Protein AF-A0A358ATM4-F1 (afdb_monomer_lite)

Sequence (76 aa):
MNQKEITEALQQIANRKSCTPEEARRGIQLAIDEARENPDPNVWAVWESFPHEGDQLTPEDIIAFFYDRLMQTDFH

Secondary structure (DSSP, 8-state):
--HHHHHHHHHHHHHHHT--HHHHHHHHHHHHHHHHH---HHHHHHHTTS--SSS---HHHHHHHHHHHHHTT---

Foldseek 3Di:
DDPVVLQVLLVVVCVVVVHHSVVLQVVLVVVQVVLVVDPDVVSVVVVVPQPDPDDDDHSSSVSVVVSVVVVVVVPD

Structure (mmCIF, N/CA/C/O backbone):
data_AF-A0A358ATM4-F1
#
_entry.id   AF-A0A358ATM4-F1
#
loop_
_atom_site.group_PDB
_atom_site.id
_atom_site.type_symbol
_atom_site.label_atom_id
_atom_site.label_alt_id
_atom_site.label_comp_id
_atom_site.label_asym_id
_atom_site.label_entity_id
_atom_site.label_seq_id
_atom_site.pdbx_PDB_ins_code
_atom_site.Cartn_x
_atom_site.Cartn_y
_atom_site.Cartn_z
_atom_site.occupancy
_atom_site.B_iso_or_equiv
_atom_site.auth_seq_id
_atom_site.auth_comp_id
_atom_site.auth_asym_id
_atom_site.auth_atom_id
_atom_site.pdbx_PDB_model_num
ATOM 1 N N . MET A 1 1 ? -6.373 11.650 -2.904 1.00 59.59 1 MET A N 1
ATOM 2 C CA . MET A 1 1 ? -6.887 10.988 -1.689 1.00 59.59 1 MET A CA 1
ATOM 3 C C . MET A 1 1 ? -6.465 11.793 -0.477 1.00 59.59 1 MET A C 1
ATOM 5 O O . MET A 1 1 ? -5.304 12.170 -0.381 1.00 59.59 1 MET A O 1
ATOM 9 N N . ASN A 1 2 ? -7.394 12.072 0.427 1.00 71.88 2 ASN A N 1
ATOM 10 C CA . ASN A 1 2 ? -7.133 12.702 1.717 1.00 71.88 2 ASN A CA 1
ATOM 11 C C . ASN A 1 2 ? -6.822 11.621 2.763 1.00 71.88 2 ASN A C 1
ATOM 13 O O . ASN A 1 2 ? -7.321 10.505 2.649 1.00 71.88 2 ASN A O 1
ATOM 17 N N . GLN A 1 3 ? -6.076 11.951 3.827 1.00 67.81 3 GLN A N 1
ATOM 18 C CA . GLN A 1 3 ? -5.650 10.995 4.872 1.00 67.81 3 GLN A CA 1
ATOM 19 C C . GLN A 1 3 ? -6.791 10.099 5.395 1.00 67.81 3 GLN A C 1
ATOM 21 O O . GLN A 1 3 ? -6.594 8.916 5.658 1.00 67.81 3 GLN A O 1
ATOM 26 N N . LYS A 1 4 ? -7.999 10.663 5.507 1.00 74.50 4 LYS A N 1
ATOM 27 C CA . LYS A 1 4 ? -9.203 9.971 5.978 1.00 74.50 4 LYS A CA 1
ATOM 28 C C . LYS A 1 4 ? -9.671 8.870 5.017 1.00 74.50 4 LYS A C 1
ATOM 30 O O . LYS A 1 4 ? -10.005 7.781 5.468 1.00 74.50 4 LYS A O 1
ATOM 35 N N . GLU A 1 5 ? -9.607 9.128 3.712 1.00 73.38 5 GLU A N 1
ATOM 36 C CA . GLU A 1 5 ? -9.960 8.160 2.666 1.00 73.38 5 GLU A CA 1
ATOM 37 C C . GLU A 1 5 ? -8.949 7.005 2.628 1.00 73.38 5 GLU A C 1
ATOM 39 O O . GLU A 1 5 ? -9.333 5.856 2.438 1.00 73.38 5 GLU A O 1
ATOM 44 N N . ILE A 1 6 ? -7.663 7.283 2.893 1.00 72.56 6 ILE A N 1
ATOM 45 C CA . ILE A 1 6 ? -6.623 6.243 3.021 1.00 72.56 6 ILE A CA 1
ATOM 46 C C . ILE A 1 6 ? -6.916 5.326 4.214 1.00 72.56 6 ILE A C 1
ATOM 48 O O . ILE A 1 6 ? -6.779 4.107 4.121 1.00 72.56 6 ILE A O 1
ATOM 52 N N . THR A 1 7 ? -7.344 5.897 5.344 1.00 76.56 7 THR A N 1
ATOM 53 C CA . THR A 1 7 ? -7.715 5.111 6.526 1.00 76.56 7 THR A CA 1
ATOM 54 C C . THR A 1 7 ? -8.943 4.237 6.265 1.00 76.56 7 THR A C 1
ATOM 56 O O . THR A 1 7 ? -8.923 3.057 6.608 1.00 76.56 7 THR A O 1
ATOM 59 N N . GLU A 1 8 ? -9.983 4.770 5.620 1.00 80.12 8 GLU A N 1
ATOM 60 C CA . GLU A 1 8 ? -11.186 4.001 5.268 1.00 80.12 8 GLU A CA 1
ATOM 61 C C . GLU A 1 8 ? -10.877 2.884 4.261 1.00 80.12 8 GLU A C 1
ATOM 63 O O . GLU A 1 8 ? -11.335 1.752 4.431 1.00 80.12 8 GLU A O 1
ATOM 68 N N . ALA A 1 9 ? -10.036 3.166 3.263 1.00 73.81 9 ALA A N 1
ATOM 69 C CA . ALA A 1 9 ? -9.523 2.188 2.308 1.00 73.81 9 ALA A CA 1
ATOM 70 C C . ALA A 1 9 ? -8.814 1.020 2.997 1.00 73.81 9 ALA A C 1
ATOM 72 O O . ALA A 1 9 ? -9.152 -0.150 2.790 1.00 73.81 9 ALA A O 1
ATOM 73 N N . LEU A 1 10 ? -7.856 1.346 3.865 1.00 72.19 10 LEU A N 1
ATOM 74 C CA . LEU A 1 10 ? -7.128 0.366 4.658 1.00 72.19 10 LEU A CA 1
ATOM 75 C C . LEU A 1 10 ? -8.067 -0.464 5.524 1.00 72.19 10 LEU A C 1
ATOM 77 O O . LEU A 1 10 ? -7.899 -1.676 5.606 1.00 72.19 10 LEU A O 1
ATOM 81 N N . GLN A 1 11 ? -9.071 0.163 6.134 1.00 78.69 11 GLN A N 1
ATOM 82 C CA . GLN A 1 11 ? -10.041 -0.520 6.980 1.00 78.69 11 GLN A CA 1
ATOM 83 C C . GLN A 1 11 ? -10.923 -1.498 6.190 1.00 78.69 11 GLN A C 1
ATOM 85 O O . GLN A 1 11 ? -11.246 -2.575 6.689 1.00 78.69 11 GLN A O 1
ATOM 90 N N . GLN A 1 12 ? -11.267 -1.185 4.940 1.00 76.38 12 GLN A N 1
ATOM 91 C CA . GLN A 1 12 ? -11.990 -2.116 4.070 1.00 76.38 12 GLN A CA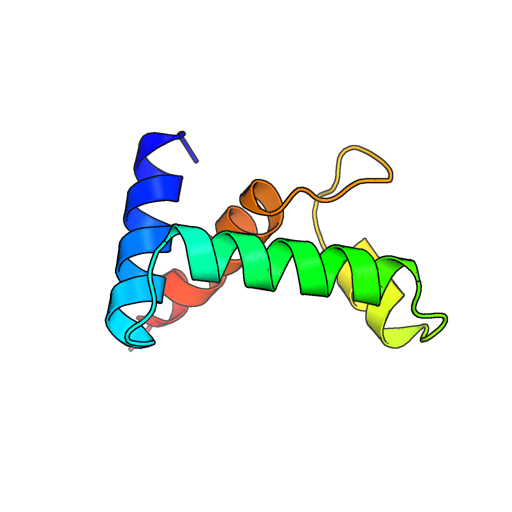 1
ATOM 92 C C . GLN A 1 12 ? -11.127 -3.298 3.617 1.00 76.38 12 GLN A C 1
ATOM 94 O O . GLN A 1 12 ? -11.593 -4.439 3.643 1.00 76.38 12 GLN A O 1
ATOM 99 N N . ILE A 1 13 ? -9.867 -3.053 3.246 1.00 72.12 13 ILE A N 1
ATOM 100 C CA . ILE A 1 13 ? -8.912 -4.113 2.881 1.00 72.12 13 ILE A CA 1
ATOM 101 C C . ILE A 1 13 ? -8.665 -5.035 4.083 1.00 72.12 13 ILE A C 1
ATOM 103 O O . ILE A 1 13 ? -8.731 -6.258 3.950 1.00 72.12 13 ILE A O 1
ATOM 107 N N . ALA A 1 14 ? -8.453 -4.435 5.255 1.00 72.38 14 ALA A N 1
ATOM 108 C CA . ALA A 1 14 ? -8.320 -5.091 6.549 1.00 72.38 14 ALA A CA 1
ATOM 109 C C . ALA A 1 14 ? -9.520 -6.000 6.849 1.00 72.38 14 ALA A C 1
ATOM 111 O O . ALA A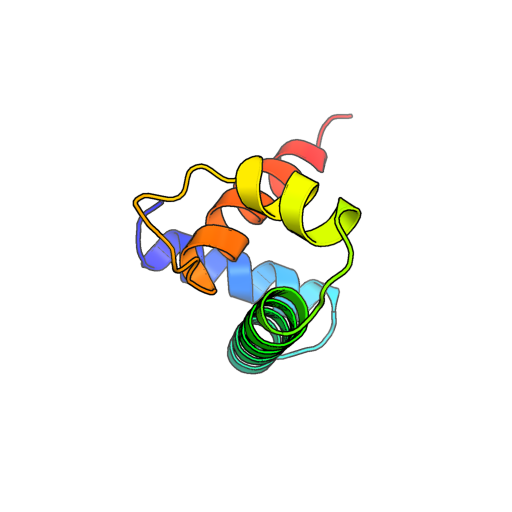 1 14 ? -9.353 -7.200 7.063 1.00 72.38 14 ALA A O 1
ATOM 112 N N . ASN A 1 15 ? -10.741 -5.469 6.737 1.00 76.50 15 ASN A N 1
ATOM 113 C CA . ASN A 1 15 ? -11.968 -6.242 6.932 1.00 76.50 15 ASN A CA 1
ATOM 114 C C . ASN A 1 15 ? -12.105 -7.403 5.936 1.00 76.50 15 ASN A C 1
ATOM 116 O O . ASN A 1 15 ? -12.496 -8.497 6.334 1.00 76.50 15 ASN A O 1
ATOM 120 N N . ARG A 1 16 ? -11.771 -7.206 4.651 1.00 73.50 16 ARG A N 1
ATOM 121 C CA . ARG A 1 16 ? -11.853 -8.278 3.639 1.00 73.50 16 ARG A CA 1
ATOM 122 C C . ARG A 1 16 ? -10.827 -9.391 3.864 1.00 73.50 16 ARG A C 1
ATOM 124 O O . ARG A 1 16 ? -11.094 -10.533 3.500 1.00 73.50 16 ARG A O 1
ATOM 131 N N . LYS A 1 17 ? -9.660 -9.074 4.428 1.00 66.88 17 LYS A N 1
ATOM 132 C CA . LYS A 1 17 ? -8.579 -10.040 4.683 1.00 66.88 17 LYS A CA 1
ATOM 133 C C . LYS A 1 17 ? -8.493 -10.512 6.138 1.00 66.88 17 LYS A C 1
ATOM 135 O O . LYS A 1 17 ? -7.578 -11.267 6.456 1.00 66.88 17 LYS A O 1
ATOM 140 N N . SER A 1 18 ? -9.429 -10.102 6.999 1.00 77.00 18 SER A N 1
ATOM 141 C CA . SER A 1 18 ? -9.392 -10.342 8.450 1.00 77.00 18 SER A CA 1
ATOM 142 C C . SER A 1 18 ? -8.052 -9.954 9.089 1.00 77.00 18 SER A C 1
ATOM 144 O O . SER A 1 18 ? -7.562 -10.639 9.983 1.00 77.00 18 SER A O 1
ATOM 146 N N . CYS A 1 19 ? -7.442 -8.872 8.610 1.00 74.69 19 CYS A N 1
ATOM 147 C CA . CYS A 1 19 ? -6.227 -8.296 9.178 1.00 74.69 19 CYS A CA 1
ATOM 148 C C . CYS A 1 19 ? -6.503 -6.878 9.677 1.00 74.69 19 CYS A C 1
ATOM 150 O O . CYS A 1 19 ? -7.590 -6.343 9.476 1.00 74.69 19 CYS A O 1
ATOM 152 N N . THR A 1 20 ? -5.544 -6.263 10.357 1.00 80.19 20 THR A N 1
ATOM 153 C CA . THR A 1 20 ? -5.644 -4.866 10.794 1.00 80.19 20 THR A CA 1
ATOM 154 C C . THR A 1 20 ? -5.135 -3.898 9.714 1.00 80.19 20 THR A C 1
ATOM 156 O O . THR A 1 20 ? -4.277 -4.260 8.903 1.00 80.19 20 THR A O 1
ATOM 159 N N . PRO A 1 21 ? -5.611 -2.635 9.697 1.00 76.38 21 PRO A N 1
ATOM 160 C CA . PRO A 1 21 ? -5.086 -1.582 8.817 1.00 76.38 21 PRO A CA 1
ATOM 161 C C . PRO A 1 21 ? -3.560 -1.431 8.902 1.00 76.38 21 PRO A C 1
ATOM 163 O O . PRO A 1 21 ? -2.882 -1.181 7.908 1.00 76.38 21 PRO A O 1
ATOM 166 N N . GLU A 1 22 ? -3.017 -1.614 10.103 1.00 81.19 22 GLU A N 1
ATOM 167 C CA . GLU A 1 22 ? -1.592 -1.511 10.404 1.00 81.19 22 GLU A CA 1
ATOM 168 C C . GLU A 1 22 ? -0.802 -2.698 9.844 1.00 81.19 22 GLU A C 1
ATOM 170 O O . GLU A 1 22 ? 0.280 -2.503 9.291 1.00 81.19 22 GLU A O 1
ATOM 175 N N . GLU A 1 23 ? -1.345 -3.916 9.927 1.00 81.44 23 GLU A N 1
ATOM 176 C CA . GLU A 1 23 ? -0.762 -5.105 9.297 1.00 81.44 23 GLU A CA 1
ATOM 177 C C . GLU A 1 23 ? -0.789 -5.008 7.774 1.00 81.44 23 GLU A C 1
ATOM 179 O O . GLU A 1 23 ? 0.203 -5.344 7.130 1.00 81.44 23 GLU A O 1
ATOM 184 N N . ALA A 1 24 ? -1.878 -4.499 7.193 1.00 78.56 24 ALA A N 1
ATOM 185 C CA . ALA A 1 24 ? -1.956 -4.244 5.759 1.00 78.56 24 ALA A CA 1
ATOM 186 C C . ALA A 1 24 ? -0.889 -3.224 5.325 1.00 78.56 24 ALA A C 1
ATOM 188 O O . ALA A 1 24 ? -0.138 -3.481 4.384 1.00 78.56 24 ALA A O 1
ATOM 189 N N . ARG A 1 25 ? -0.744 -2.115 6.063 1.00 82.75 25 ARG A N 1
ATOM 190 C CA . ARG A 1 25 ? 0.305 -1.113 5.818 1.00 82.75 25 ARG A CA 1
ATOM 191 C C . ARG A 1 25 ? 1.712 -1.702 5.958 1.00 82.75 25 ARG A C 1
ATOM 193 O O . ARG A 1 25 ? 2.563 -1.447 5.111 1.00 82.75 25 ARG A O 1
ATOM 200 N N . ARG A 1 26 ? 1.963 -2.505 6.998 1.00 84.50 26 ARG A N 1
ATOM 201 C CA . ARG A 1 26 ? 3.253 -3.188 7.203 1.00 84.50 26 ARG A CA 1
ATOM 202 C C . ARG A 1 26 ? 3.564 -4.190 6.099 1.00 84.50 26 ARG A C 1
ATOM 204 O O . ARG A 1 26 ? 4.700 -4.228 5.647 1.00 84.50 26 ARG A O 1
ATOM 211 N N . GLY A 1 27 ? 2.582 -4.976 5.663 1.00 83.06 27 GLY A N 1
ATOM 212 C CA . GLY A 1 27 ? 2.759 -5.935 4.574 1.00 83.06 27 GLY A CA 1
ATOM 213 C C . GLY A 1 27 ? 3.123 -5.246 3.261 1.00 83.06 27 GLY A C 1
ATOM 214 O O . GLY A 1 27 ? 4.001 -5.715 2.546 1.00 83.06 27 GLY A O 1
ATOM 215 N N . ILE A 1 28 ? 2.508 -4.093 2.985 1.00 81.38 28 ILE A N 1
ATOM 216 C CA . ILE A 1 28 ? 2.833 -3.278 1.810 1.00 81.38 28 ILE A CA 1
ATOM 217 C C . ILE A 1 28 ? 4.238 -2.688 1.930 1.00 81.38 28 ILE A C 1
ATOM 219 O O . ILE A 1 28 ? 5.008 -2.791 0.985 1.00 81.38 28 ILE A O 1
ATOM 223 N N . GLN A 1 29 ? 4.607 -2.139 3.091 1.00 84.31 29 GLN A N 1
ATOM 224 C CA . GLN A 1 29 ? 5.970 -1.648 3.318 1.00 84.31 29 GLN A CA 1
ATOM 225 C C . GLN A 1 29 ? 7.014 -2.750 3.097 1.00 84.31 29 GLN A C 1
ATOM 227 O O . GLN A 1 29 ? 8.028 -2.506 2.455 1.00 84.31 29 GLN A O 1
ATOM 232 N N . LEU A 1 30 ? 6.747 -3.965 3.583 1.00 85.31 30 LEU A N 1
ATOM 233 C CA . LEU A 1 30 ? 7.639 -5.104 3.385 1.00 85.31 30 LEU A CA 1
ATOM 234 C C . LEU A 1 30 ? 7.764 -5.469 1.900 1.00 85.31 30 LEU A C 1
ATOM 236 O O . LEU A 1 30 ? 8.868 -5.691 1.425 1.00 85.31 30 LEU A O 1
ATOM 240 N N . ALA A 1 31 ? 6.649 -5.475 1.164 1.00 83.50 31 ALA A N 1
ATOM 241 C CA . ALA A 1 31 ? 6.648 -5.740 -0.272 1.00 83.50 31 ALA A CA 1
ATOM 242 C C . ALA A 1 31 ? 7.393 -4.658 -1.072 1.00 83.50 31 ALA A C 1
ATOM 244 O O . ALA A 1 31 ? 8.033 -4.985 -2.063 1.00 83.50 31 ALA A O 1
ATOM 245 N N . ILE A 1 32 ? 7.336 -3.391 -0.643 1.00 82.75 32 ILE A N 1
ATOM 246 C CA . ILE A 1 32 ? 8.107 -2.277 -1.223 1.00 82.75 32 ILE A CA 1
ATOM 247 C C . ILE A 1 32 ? 9.604 -2.489 -0.990 1.00 82.75 32 ILE A C 1
ATOM 249 O O . ILE A 1 32 ? 10.386 -2.378 -1.930 1.00 82.75 32 ILE A O 1
ATOM 253 N N . ASP A 1 33 ? 10.005 -2.798 0.245 1.00 85.06 33 ASP A N 1
ATOM 254 C CA . ASP A 1 33 ? 11.408 -3.062 0.575 1.00 85.06 33 ASP A CA 1
ATOM 255 C C . ASP A 1 33 ? 11.942 -4.287 -0.182 1.00 85.06 33 ASP A C 1
ATOM 257 O O . ASP A 1 33 ? 13.006 -4.209 -0.794 1.00 85.06 33 ASP A O 1
ATOM 261 N N . GLU A 1 34 ? 11.169 -5.373 -0.236 1.00 85.12 34 GLU A N 1
ATOM 262 C CA . GLU A 1 34 ? 11.529 -6.578 -0.985 1.00 85.12 34 GLU A CA 1
ATOM 263 C C . GLU A 1 34 ? 11.610 -6.301 -2.489 1.00 85.12 34 GLU A C 1
ATOM 265 O O . GLU A 1 34 ? 12.573 -6.705 -3.130 1.00 85.12 34 GLU A O 1
ATOM 270 N N . ALA A 1 35 ? 10.654 -5.559 -3.056 1.00 82.25 35 ALA A N 1
ATOM 271 C CA . ALA A 1 35 ? 10.672 -5.158 -4.460 1.00 82.25 35 ALA A CA 1
ATOM 272 C C . ALA A 1 35 ? 11.874 -4.269 -4.806 1.00 82.25 35 ALA A C 1
ATOM 274 O O . ALA A 1 35 ? 12.446 -4.417 -5.883 1.00 82.25 35 ALA A O 1
ATOM 275 N N . ARG A 1 36 ? 12.295 -3.393 -3.888 1.00 79.31 36 ARG A N 1
ATOM 276 C CA . ARG A 1 36 ? 13.474 -2.535 -4.058 1.00 79.31 36 ARG A CA 1
ATOM 277 C C . ARG A 1 36 ? 14.779 -3.331 -4.070 1.00 79.31 36 ARG A C 1
ATOM 279 O O . ARG A 1 36 ? 15.690 -3.001 -4.825 1.00 79.31 36 ARG A O 1
ATOM 286 N N . GLU A 1 37 ? 14.888 -4.357 -3.232 1.00 83.38 37 GLU A N 1
ATOM 287 C CA . GLU A 1 37 ? 16.054 -5.250 -3.201 1.00 83.38 37 GLU A CA 1
ATOM 288 C C . GLU A 1 37 ? 16.000 -6.336 -4.292 1.00 83.38 37 GLU A C 1
ATOM 290 O O . GLU A 1 37 ? 16.980 -7.055 -4.505 1.00 83.38 37 GLU A O 1
ATOM 295 N N . ASN A 1 38 ? 14.879 -6.448 -5.014 1.00 81.50 38 ASN A N 1
ATOM 296 C CA . ASN A 1 38 ? 14.679 -7.448 -6.051 1.00 81.50 38 ASN A CA 1
ATOM 297 C C . ASN A 1 38 ? 15.255 -6.981 -7.408 1.00 81.50 38 ASN A C 1
ATOM 299 O O . ASN A 1 38 ? 14.834 -5.954 -7.948 1.00 81.50 38 ASN A O 1
ATOM 303 N N . PRO A 1 39 ? 16.191 -7.737 -8.013 1.00 81.00 39 PRO A N 1
ATOM 304 C CA . PRO A 1 39 ? 16.742 -7.417 -9.328 1.00 81.00 39 PRO A CA 1
ATOM 305 C C . PRO A 1 39 ? 15.819 -7.809 -10.499 1.00 81.00 39 PRO A C 1
ATOM 307 O O . PRO A 1 39 ? 16.231 -7.682 -11.652 1.00 81.00 39 PRO A O 1
ATOM 310 N N . ASP A 1 40 ? 14.613 -8.331 -10.245 1.00 87.12 40 ASP A N 1
ATOM 311 C CA . ASP A 1 40 ? 13.693 -8.764 -11.299 1.00 87.12 40 ASP A CA 1
ATOM 312 C C . ASP A 1 40 ? 13.161 -7.560 -12.110 1.00 87.12 40 ASP A C 1
ATOM 314 O O . ASP A 1 40 ? 12.479 -6.685 -11.563 1.00 87.12 40 ASP A O 1
ATOM 318 N N . PRO A 1 41 ? 13.413 -7.507 -13.430 1.00 80.88 41 PRO A N 1
ATOM 319 C CA . PRO A 1 41 ? 12.946 -6.416 -14.280 1.00 80.88 41 PRO A CA 1
ATOM 320 C C . PRO A 1 41 ? 11.416 -6.316 -14.363 1.00 80.88 41 PRO A C 1
ATOM 322 O O . PRO A 1 41 ? 10.902 -5.236 -14.641 1.00 80.88 41 PRO A O 1
ATOM 325 N N . ASN A 1 42 ? 10.665 -7.391 -14.097 1.00 83.25 42 ASN A N 1
ATOM 326 C CA . ASN A 1 42 ? 9.201 -7.319 -14.046 1.00 83.25 42 ASN A CA 1
ATOM 327 C C . ASN A 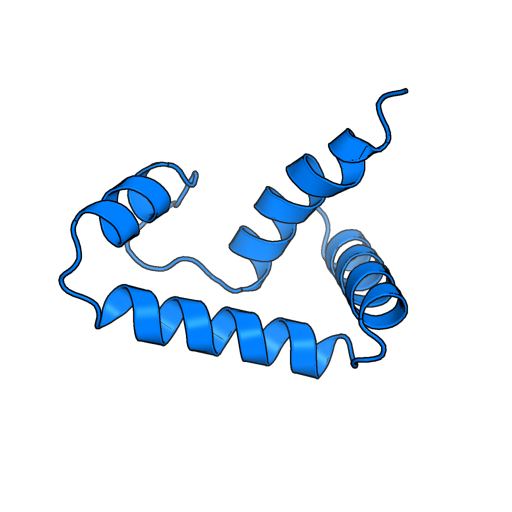1 42 ? 8.710 -6.509 -12.842 1.00 83.25 42 ASN A C 1
ATOM 329 O O . ASN A 1 42 ? 7.700 -5.813 -12.942 1.00 83.25 42 ASN A O 1
ATOM 333 N N . VAL A 1 43 ? 9.421 -6.588 -11.712 1.00 79.19 43 VAL A N 1
ATOM 334 C CA . VAL A 1 43 ? 9.105 -5.807 -10.510 1.00 79.19 43 VAL A CA 1
ATOM 335 C C . VAL A 1 43 ? 9.346 -4.326 -10.787 1.00 79.19 43 VAL A C 1
ATOM 337 O O . VAL A 1 43 ? 8.472 -3.507 -10.510 1.00 79.19 43 VAL A O 1
ATOM 340 N N . TRP A 1 44 ? 10.464 -3.997 -11.438 1.00 79.94 44 TRP A N 1
ATOM 341 C CA . TRP A 1 44 ? 10.773 -2.633 -11.870 1.00 79.94 44 TRP A CA 1
ATOM 342 C C . TRP A 1 44 ? 9.797 -2.095 -12.920 1.00 79.94 44 TRP A C 1
ATOM 344 O O . TRP A 1 44 ? 9.382 -0.949 -12.814 1.00 79.94 44 TRP A O 1
ATOM 354 N N . ALA A 1 45 ? 9.340 -2.914 -13.871 1.00 82.06 45 ALA A N 1
ATOM 355 C CA . ALA A 1 45 ? 8.335 -2.492 -14.853 1.00 82.06 45 ALA A CA 1
ATOM 356 C C . ALA A 1 45 ? 6.993 -2.114 -14.199 1.00 82.06 45 ALA A C 1
ATOM 358 O O . ALA A 1 45 ? 6.316 -1.180 -14.629 1.00 82.06 45 ALA A O 1
ATOM 359 N N . VAL A 1 46 ? 6.601 -2.838 -13.145 1.00 77.44 46 VAL A N 1
ATOM 360 C CA . VAL A 1 46 ? 5.426 -2.491 -12.337 1.00 77.44 46 VAL A CA 1
ATOM 361 C C . VAL A 1 46 ? 5.703 -1.237 -11.505 1.00 77.44 46 VAL A C 1
ATOM 363 O O . VAL A 1 46 ? 4.833 -0.375 -11.428 1.00 77.44 46 VAL A O 1
ATOM 366 N N . TRP A 1 47 ? 6.911 -1.099 -10.950 1.00 76.56 47 TRP A N 1
ATOM 367 C CA . TRP A 1 47 ? 7.353 0.080 -10.200 1.00 76.56 47 TRP A CA 1
ATOM 368 C C . TRP A 1 47 ? 7.285 1.366 -11.036 1.00 76.56 47 TRP A C 1
ATOM 370 O O . TRP A 1 47 ? 6.649 2.326 -10.613 1.00 76.56 47 TRP A O 1
ATOM 380 N N . GLU A 1 48 ? 7.830 1.348 -12.256 1.00 76.25 48 GLU A N 1
ATOM 381 C CA . GLU A 1 48 ? 7.787 2.464 -13.217 1.00 76.25 48 GLU A CA 1
ATOM 382 C C . GLU A 1 48 ? 6.365 2.803 -13.692 1.00 76.25 48 GLU A C 1
ATOM 384 O O . GLU A 1 48 ? 6.117 3.890 -14.214 1.00 76.25 48 GLU A O 1
ATOM 389 N N . SER A 1 49 ? 5.410 1.882 -13.531 1.00 75.75 49 SER A N 1
ATOM 390 C CA . SER A 1 49 ? 4.010 2.130 -13.878 1.00 75.75 49 SER A CA 1
ATOM 391 C C . SER A 1 49 ? 3.265 2.940 -12.815 1.00 75.75 49 SER A C 1
ATOM 393 O O . SER A 1 49 ? 2.158 3.413 -13.101 1.00 75.75 49 SER A O 1
ATOM 39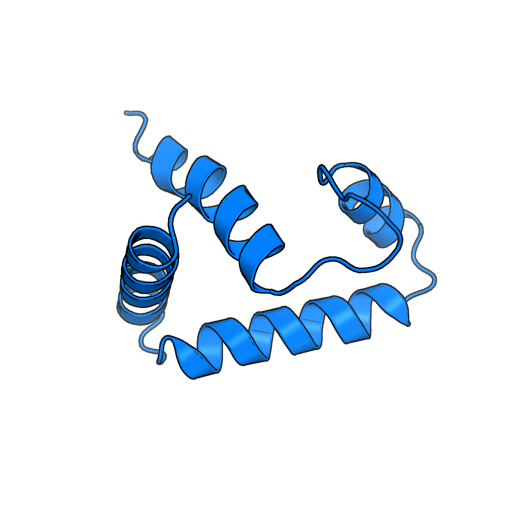5 N N . PHE A 1 50 ? 3.804 3.081 -11.601 1.00 71.25 50 PHE A N 1
ATOM 396 C CA . PHE A 1 50 ? 3.189 3.932 -10.589 1.00 71.25 50 PHE A CA 1
ATOM 397 C C . PHE A 1 50 ? 3.552 5.400 -10.842 1.00 71.25 50 PHE A C 1
ATOM 399 O O . PHE A 1 50 ? 4.688 5.711 -11.187 1.00 71.25 50 PHE A O 1
ATOM 406 N N . PRO A 1 51 ? 2.622 6.344 -10.642 1.00 63.84 51 PRO A N 1
ATOM 407 C CA . PRO A 1 51 ? 2.968 7.757 -10.616 1.00 63.84 51 PRO A CA 1
ATOM 408 C C . PRO A 1 51 ? 3.764 8.049 -9.334 1.00 63.84 51 PRO A C 1
ATOM 410 O O . PRO A 1 51 ? 3.178 8.300 -8.285 1.00 63.84 51 PRO A O 1
ATOM 413 N N . HIS A 1 52 ? 5.094 7.974 -9.402 1.00 62.62 52 HIS A N 1
ATOM 414 C CA . HIS A 1 52 ? 5.992 8.267 -8.283 1.00 62.62 52 HIS A CA 1
ATOM 415 C C . HIS A 1 52 ? 6.761 9.577 -8.524 1.00 62.62 52 HIS A C 1
ATOM 417 O O . HIS A 1 52 ? 7.483 9.727 -9.509 1.00 62.62 52 HIS A O 1
ATOM 423 N N . GLU A 1 53 ? 6.638 10.546 -7.610 1.00 55.06 53 GLU A N 1
ATOM 424 C CA . GLU A 1 53 ? 7.551 11.697 -7.555 1.00 55.06 53 GLU A CA 1
ATOM 425 C C . GLU A 1 53 ? 8.863 11.264 -6.871 1.00 55.06 53 GLU A C 1
ATOM 427 O O . GLU A 1 53 ? 9.098 11.536 -5.697 1.00 55.06 53 GLU A O 1
ATOM 432 N N . GLY A 1 54 ? 9.720 10.548 -7.608 1.00 59.34 54 GLY A N 1
ATOM 433 C CA . GLY A 1 54 ? 11.059 10.139 -7.158 1.00 59.34 54 GLY A CA 1
ATOM 434 C C . GLY A 1 54 ? 11.247 8.630 -6.962 1.00 59.34 54 GLY A C 1
ATOM 435 O O . GLY A 1 54 ? 10.479 7.828 -7.480 1.00 59.34 54 GLY A O 1
ATOM 436 N N . ASP A 1 55 ? 12.307 8.252 -6.241 1.00 60.81 55 ASP A N 1
ATOM 437 C CA . ASP A 1 55 ? 12.788 6.863 -6.083 1.00 60.81 55 ASP A CA 1
ATOM 438 C C . ASP A 1 55 ? 11.990 6.030 -5.058 1.00 60.81 55 ASP A C 1
ATOM 440 O O . ASP A 1 55 ? 12.181 4.821 -4.941 1.00 60.81 55 ASP A O 1
ATOM 444 N N . GLN A 1 56 ? 11.114 6.659 -4.266 1.00 67.31 56 GLN A N 1
ATOM 445 C CA . GLN A 1 56 ? 10.569 6.040 -3.059 1.00 67.31 56 GLN A CA 1
ATOM 446 C C . GLN A 1 56 ? 9.039 6.074 -3.038 1.00 67.31 56 GLN A C 1
ATOM 448 O O . GLN A 1 56 ? 8.432 7.052 -2.612 1.00 67.31 56 GLN A O 1
ATOM 453 N N . LEU A 1 57 ? 8.421 4.969 -3.464 1.00 73.81 57 LEU A N 1
ATOM 454 C CA . LEU A 1 57 ? 7.001 4.711 -3.235 1.00 73.81 57 LEU A CA 1
ATOM 455 C C . LEU A 1 57 ? 6.746 4.535 -1.735 1.00 73.81 57 LEU A C 1
ATOM 457 O O . LEU A 1 57 ? 7.428 3.748 -1.070 1.00 73.81 57 LEU A O 1
ATOM 461 N N . THR A 1 58 ? 5.755 5.243 -1.198 1.00 79.88 58 THR A N 1
ATOM 462 C CA . THR A 1 58 ? 5.283 4.998 0.168 1.00 79.88 58 THR A CA 1
ATOM 463 C C . THR A 1 58 ? 4.152 3.969 0.171 1.00 79.88 58 THR A C 1
ATOM 465 O O . THR A 1 58 ? 3.449 3.807 -0.834 1.00 79.88 58 THR A O 1
ATOM 468 N N . PRO A 1 59 ? 3.924 3.259 1.292 1.00 77.19 59 PRO A N 1
ATOM 469 C CA . PRO A 1 59 ? 2.760 2.392 1.428 1.00 77.19 59 PRO A CA 1
ATOM 470 C C . PRO A 1 59 ? 1.460 3.124 1.112 1.00 77.19 59 PRO A C 1
ATOM 472 O O . PRO A 1 59 ? 0.576 2.547 0.493 1.00 77.19 59 PRO A O 1
ATOM 475 N N . GLU A 1 60 ? 1.346 4.391 1.506 1.00 77.69 60 GLU A N 1
ATOM 476 C CA . GLU A 1 60 ? 0.195 5.247 1.248 1.00 77.69 60 GLU A CA 1
ATOM 477 C C . GLU A 1 60 ? -0.045 5.480 -0.248 1.00 77.69 60 GLU A C 1
ATOM 479 O O . GLU A 1 60 ? -1.194 5.389 -0.679 1.00 77.69 60 GLU A O 1
ATOM 484 N N . ASP A 1 61 ? 1.007 5.712 -1.038 1.00 78.00 61 ASP A N 1
ATOM 485 C CA . ASP A 1 61 ? 0.901 5.887 -2.496 1.00 78.00 61 ASP A CA 1
ATOM 486 C C . ASP A 1 61 ? 0.432 4.601 -3.175 1.00 78.00 61 ASP A C 1
ATOM 488 O O . ASP A 1 61 ? -0.470 4.612 -4.016 1.00 78.00 61 ASP A O 1
ATOM 492 N N . ILE A 1 62 ? 0.994 3.467 -2.751 1.00 77.31 62 ILE A N 1
ATOM 493 C CA . ILE A 1 62 ? 0.590 2.147 -3.233 1.00 77.31 62 ILE A CA 1
ATOM 494 C C . ILE A 1 62 ? -0.868 1.866 -2.860 1.00 77.31 62 ILE A C 1
ATOM 496 O O . ILE A 1 62 ? -1.654 1.447 -3.711 1.00 77.31 62 ILE A O 1
ATOM 500 N N . ILE A 1 63 ? -1.261 2.133 -1.614 1.00 76.06 63 ILE A N 1
ATOM 501 C CA . ILE A 1 63 ? -2.647 1.980 -1.160 1.00 76.06 63 ILE A CA 1
ATOM 502 C C . ILE A 1 63 ? -3.566 2.884 -1.968 1.00 76.06 63 ILE A C 1
ATOM 504 O O . ILE A 1 63 ? -4.624 2.421 -2.368 1.00 76.06 63 ILE A O 1
ATOM 508 N N . ALA A 1 64 ? -3.193 4.134 -2.236 1.00 75.38 64 ALA A N 1
ATOM 509 C CA . ALA A 1 64 ? -4.018 5.052 -3.010 1.00 75.38 64 ALA A CA 1
ATOM 510 C C . ALA A 1 64 ? -4.201 4.579 -4.459 1.00 75.38 64 ALA A C 1
ATOM 512 O O . ALA A 1 64 ? -5.326 4.551 -4.958 1.00 75.38 64 ALA A O 1
ATOM 513 N N . PHE A 1 65 ? -3.123 4.132 -5.108 1.00 73.56 65 PHE A N 1
ATOM 514 C CA . PHE A 1 65 ? -3.171 3.588 -6.464 1.00 73.56 65 PHE A CA 1
ATOM 515 C C . PHE A 1 65 ? -4.027 2.320 -6.547 1.00 73.56 65 PHE A C 1
ATOM 517 O O . PHE A 1 65 ? -4.891 2.186 -7.418 1.00 73.56 65 PHE A O 1
ATOM 524 N N . PHE A 1 66 ? -3.812 1.376 -5.628 1.00 70.56 66 PHE A N 1
ATOM 525 C CA . PHE A 1 66 ? -4.597 0.150 -5.596 1.00 70.56 66 PHE A CA 1
ATOM 526 C C . PHE A 1 66 ? -6.016 0.385 -5.105 1.00 70.56 66 PHE A C 1
ATOM 528 O O . PHE A 1 66 ? -6.896 -0.343 -5.531 1.00 70.56 66 PHE A O 1
ATOM 535 N N . TYR A 1 67 ? -6.279 1.372 -4.255 1.00 68.44 67 TYR A N 1
ATOM 536 C CA . TYR A 1 67 ? 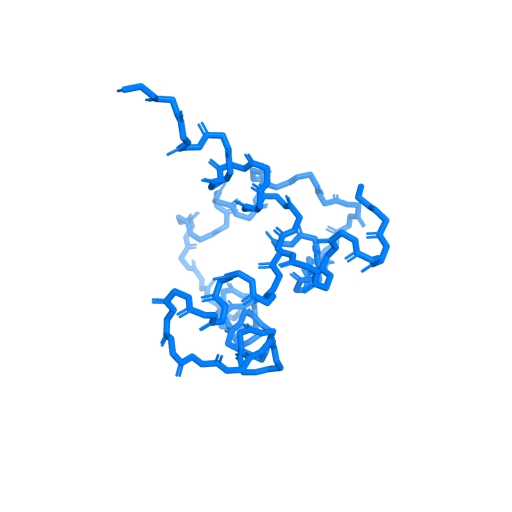-7.633 1.704 -3.829 1.00 68.44 67 TYR A CA 1
ATOM 537 C C . TYR A 1 67 ? -8.461 2.197 -5.007 1.00 68.44 67 TYR A C 1
ATOM 539 O O . TYR A 1 67 ? -9.545 1.669 -5.226 1.00 68.44 67 TYR A O 1
ATOM 547 N N . ASP A 1 68 ? -7.928 3.119 -5.814 1.00 64.56 68 ASP A N 1
ATOM 548 C CA . ASP A 1 68 ? -8.601 3.557 -7.039 1.00 64.56 68 ASP A CA 1
ATOM 549 C C . ASP A 1 68 ? -8.889 2.355 -7.954 1.00 64.56 68 ASP A C 1
ATOM 551 O O . ASP A 1 68 ? -10.016 2.143 -8.393 1.00 64.56 68 ASP A O 1
ATOM 555 N N . ARG A 1 69 ? -7.910 1.461 -8.124 1.00 64.44 69 ARG A N 1
ATOM 556 C CA . ARG A 1 69 ? -8.033 0.293 -9.005 1.00 64.44 69 ARG A CA 1
ATOM 557 C C . ARG A 1 69 ? -8.939 -0.826 -8.467 1.00 64.44 69 ARG A C 1
ATOM 559 O O . ARG A 1 69 ? -9.664 -1.448 -9.238 1.00 64.44 69 ARG A O 1
ATOM 566 N N . LEU A 1 70 ? -8.906 -1.102 -7.165 1.00 59.59 70 LEU A N 1
ATOM 567 C CA . LEU A 1 70 ? -9.675 -2.163 -6.501 1.00 59.59 70 LEU A CA 1
ATOM 568 C C . LEU A 1 70 ? -11.113 -1.724 -6.217 1.00 59.59 70 LEU A C 1
ATOM 570 O O . LEU A 1 70 ? -12.014 -2.552 -6.312 1.00 59.59 70 LEU A O 1
ATOM 574 N N . MET A 1 71 ? -11.346 -0.440 -5.932 1.00 57.50 71 MET A N 1
ATOM 575 C CA . MET A 1 71 ? -12.693 0.123 -5.772 1.00 57.50 71 MET A CA 1
ATOM 576 C C . MET A 1 71 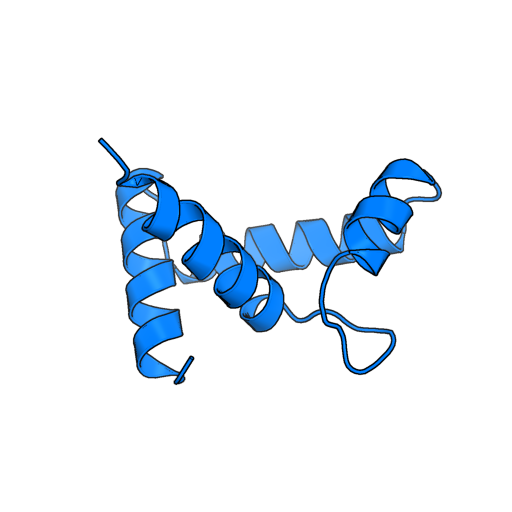? -13.352 0.457 -7.113 1.00 57.50 71 MET A C 1
ATOM 578 O O . MET A 1 71 ? -14.576 0.454 -7.200 1.00 57.50 71 MET A O 1
ATOM 582 N N . GLN A 1 72 ? -12.579 0.641 -8.190 1.00 51.88 72 GLN A N 1
ATOM 583 C CA . GLN A 1 72 ? -13.118 0.552 -9.552 1.00 51.88 72 GLN A CA 1
ATOM 584 C C . GLN A 1 72 ? -13.458 -0.891 -9.973 1.00 51.88 72 GLN A C 1
ATOM 586 O O . GLN A 1 72 ? -14.052 -1.088 -11.026 1.00 51.88 72 GLN A O 1
ATOM 591 N N . THR A 1 73 ? -13.162 -1.917 -9.163 1.00 42.69 73 THR A N 1
ATOM 592 C CA . THR A 1 73 ? -13.591 -3.306 -9.440 1.00 42.69 73 THR A CA 1
ATOM 593 C C . THR A 1 73 ? -14.915 -3.672 -8.742 1.00 42.69 73 THR A C 1
ATOM 595 O O . THR A 1 73 ? -15.156 -4.832 -8.429 1.00 42.69 73 THR A O 1
ATOM 598 N N . ASP A 1 74 ? -15.800 -2.689 -8.539 1.00 43.41 74 ASP A N 1
ATOM 599 C CA . ASP A 1 74 ? -17.255 -2.894 -8.405 1.00 43.41 74 ASP A CA 1
ATOM 600 C C . ASP A 1 74 ? -17.987 -2.607 -9.743 1.00 43.41 74 ASP A C 1
ATOM 602 O O . ASP A 1 74 ? -19.172 -2.274 -9.782 1.00 43.41 74 ASP A O 1
ATOM 606 N N . PHE A 1 75 ? -17.292 -2.743 -10.881 1.00 40.31 75 PHE A N 1
ATOM 607 C CA . PHE A 1 75 ? -17.928 -2.747 -12.200 1.00 40.31 75 PHE A CA 1
ATOM 608 C C . PHE A 1 75 ? -18.480 -4.139 -12.552 1.00 40.31 75 PHE A C 1
ATOM 610 O O . PHE A 1 75 ? -17.781 -4.966 -13.128 1.00 40.31 75 PHE A O 1
ATOM 617 N N . HIS A 1 76 ? -19.761 -4.284 -12.197 1.00 39.12 76 HIS A N 1
ATOM 618 C CA . HIS A 1 76 ? -20.876 -4.978 -12.864 1.00 39.12 76 HIS A CA 1
ATOM 619 C C . HIS A 1 76 ? -20.857 -6.496 -13.122 1.00 39.12 76 HIS A C 1
ATOM 621 O O . HIS A 1 76 ? -19.930 -7.023 -13.768 1.00 39.12 76 HIS A O 1
#

pLDDT: mean 73.2, std 10.78, range [39.12, 87.12]

Radius of gyration: 13.02 Å; chains: 1; bounding box: 38×23×26 Å